Protein AF-A0A139WHW9-F1 (afdb_monomer_lite)

Structure (mmCIF, N/CA/C/O backbone):
data_AF-A0A139WHW9-F1
#
_entry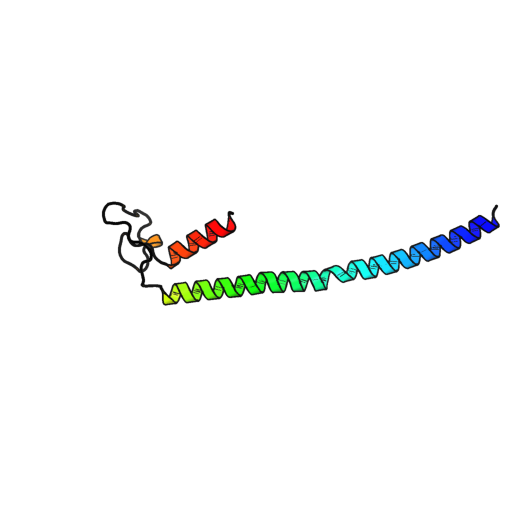.id   AF-A0A139WHW9-F1
#
loop_
_atom_site.group_PDB
_atom_site.id
_atom_site.type_symbol
_atom_site.label_atom_id
_atom_site.label_alt_id
_atom_site.label_comp_id
_atom_site.label_asym_id
_atom_site.label_entity_id
_atom_site.label_seq_id
_atom_site.pdbx_PDB_ins_code
_atom_site.Cartn_x
_atom_site.Cartn_y
_atom_site.Cartn_z
_atom_site.occupancy
_atom_site.B_iso_or_equiv
_atom_site.auth_seq_id
_atom_site.auth_comp_id
_atom_site.auth_asym_id
_atom_site.auth_atom_id
_atom_site.pdbx_PDB_model_num
ATOM 1 N N . MET A 1 1 ? -22.323 7.815 66.224 1.00 55.66 1 MET A N 1
ATOM 2 C CA . MET A 1 1 ? -21.046 7.571 65.511 1.00 55.66 1 MET A CA 1
ATOM 3 C C . MET A 1 1 ? -21.014 6.200 64.826 1.00 55.66 1 MET A C 1
ATOM 5 O O . MET A 1 1 ? -20.719 6.154 63.642 1.00 55.66 1 MET A O 1
ATOM 9 N N . VAL A 1 2 ? -21.364 5.095 65.504 1.00 62.88 2 VAL A N 1
ATOM 10 C CA . VAL A 1 2 ? -21.339 3.737 64.906 1.00 62.88 2 VAL A CA 1
ATOM 11 C C . VAL A 1 2 ? -22.456 3.499 63.870 1.00 62.88 2 VAL A C 1
ATOM 13 O O . VAL A 1 2 ? -22.190 2.937 62.809 1.00 62.88 2 VAL A O 1
ATOM 16 N N . ASP A 1 3 ? -23.678 3.989 64.113 1.00 71.06 3 ASP A N 1
ATOM 17 C CA . ASP A 1 3 ? -24.806 3.821 63.1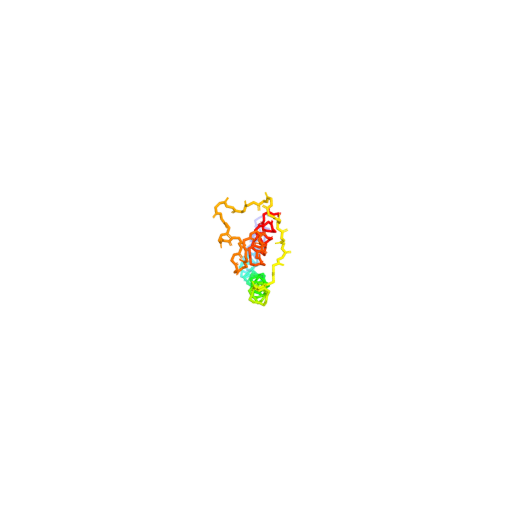73 1.00 71.06 3 ASP A CA 1
ATOM 18 C C . ASP A 1 3 ? -24.622 4.559 61.842 1.00 71.06 3 ASP A C 1
ATOM 20 O O . ASP A 1 3 ? -24.989 4.056 60.778 1.00 71.06 3 ASP A O 1
ATOM 24 N N . GLU A 1 4 ? -23.999 5.738 61.873 1.00 75.12 4 GLU A N 1
ATOM 25 C CA . GLU A 1 4 ? -23.660 6.468 60.651 1.00 75.12 4 GLU A CA 1
ATOM 26 C C . GLU A 1 4 ? -22.608 5.715 59.839 1.00 75.12 4 GLU A C 1
ATOM 28 O O . GLU A 1 4 ? -22.761 5.568 58.628 1.00 75.12 4 GLU A O 1
ATOM 33 N N . PHE A 1 5 ? -21.597 5.138 60.494 1.00 78.81 5 PHE A N 1
ATOM 34 C CA . PHE A 1 5 ? -20.567 4.337 59.831 1.00 78.81 5 PHE A CA 1
ATOM 35 C C . PHE A 1 5 ? -21.151 3.085 59.150 1.00 78.81 5 PHE A C 1
ATOM 37 O O . PHE A 1 5 ? -20.786 2.737 58.022 1.00 78.81 5 PHE A O 1
ATOM 44 N N . ALA A 1 6 ? -22.128 2.432 59.786 1.00 81.56 6 ALA A N 1
ATOM 45 C CA . ALA A 1 6 ? -22.865 1.315 59.193 1.00 81.56 6 ALA A CA 1
ATOM 46 C C . ALA A 1 6 ? -23.681 1.741 57.953 1.00 81.56 6 ALA A C 1
ATOM 48 O O . ALA A 1 6 ? -23.784 0.992 56.976 1.00 81.56 6 ALA A O 1
ATOM 49 N N . LYS A 1 7 ? -24.233 2.959 57.955 1.00 84.88 7 LYS A N 1
ATOM 50 C CA . LYS A 1 7 ? -24.970 3.523 56.815 1.00 84.88 7 LYS A CA 1
ATOM 51 C C . LYS A 1 7 ? -24.034 3.884 55.655 1.00 84.88 7 LYS A C 1
ATOM 53 O O . LYS A 1 7 ? -24.312 3.501 54.517 1.00 84.88 7 LYS A O 1
ATOM 58 N N . TYR A 1 8 ? -22.905 4.533 55.943 1.00 85.81 8 TYR A N 1
ATOM 59 C CA . TYR A 1 8 ? -21.888 4.885 54.945 1.00 85.81 8 TYR A CA 1
ATOM 60 C C . TYR A 1 8 ? -21.231 3.648 54.324 1.00 85.81 8 TYR A C 1
ATOM 62 O O . TYR A 1 8 ? -21.105 3.575 53.105 1.00 85.81 8 TYR A O 1
ATOM 70 N N . SER A 1 9 ? -20.903 2.626 55.118 1.00 88.69 9 SER A N 1
ATOM 71 C CA . SER A 1 9 ? -20.319 1.377 54.603 1.00 88.69 9 SER A CA 1
ATOM 72 C C . SER A 1 9 ? -21.275 0.588 53.698 1.00 88.69 9 SER A C 1
ATOM 74 O O . SER A 1 9 ? -20.851 0.038 52.678 1.00 88.69 9 SER A O 1
ATOM 76 N N . LYS A 1 10 ? -22.582 0.566 54.004 1.00 90.25 10 LYS A N 1
ATOM 77 C CA . LYS A 1 10 ? -23.604 -0.003 53.105 1.00 90.25 10 LYS A CA 1
ATOM 78 C C . LYS A 1 10 ? -23.708 0.773 51.793 1.00 90.25 10 LYS A C 1
ATOM 80 O O . LYS A 1 10 ? -23.834 0.155 50.736 1.00 90.25 10 LYS A O 1
ATOM 85 N N . LEU A 1 11 ? -23.645 2.103 51.855 1.00 90.31 11 LEU A N 1
ATOM 86 C CA . LEU A 1 11 ? -23.677 2.958 50.670 1.00 90.31 11 LEU A CA 1
ATOM 87 C C . LEU A 1 11 ? -22.434 2.734 49.799 1.00 90.31 11 LEU A C 1
ATOM 89 O O . LEU A 1 11 ? -22.559 2.509 48.600 1.00 90.31 11 LEU A O 1
ATOM 93 N N . GLN A 1 12 ? -21.254 2.685 50.414 1.00 90.44 12 GLN A N 1
ATOM 94 C CA . GLN A 1 12 ? -19.991 2.441 49.725 1.00 90.44 12 GLN A CA 1
ATOM 95 C C . GLN A 1 12 ? -19.948 1.056 49.075 1.00 90.44 12 GLN A C 1
ATOM 97 O O . GLN A 1 12 ? -19.481 0.932 47.949 1.00 90.44 12 GLN A O 1
ATOM 102 N N . ARG A 1 13 ? -20.506 0.019 49.717 1.00 93.06 13 ARG A N 1
ATOM 103 C CA . ARG A 1 13 ? -20.669 -1.301 49.083 1.00 93.06 13 ARG A CA 1
ATOM 104 C C . ARG A 1 13 ? -21.551 -1.245 47.840 1.00 93.06 13 ARG A C 1
ATOM 106 O O . ARG A 1 13 ? -21.198 -1.869 46.849 1.00 93.06 13 ARG A O 1
ATOM 113 N N . ARG A 1 14 ? -22.665 -0.506 47.871 1.00 92.81 14 ARG A N 1
ATOM 114 C CA . ARG A 1 14 ? -23.535 -0.346 46.692 1.00 92.81 14 ARG A CA 1
ATOM 115 C C . ARG A 1 14 ? -22.833 0.388 45.556 1.00 92.81 14 ARG A C 1
ATOM 117 O O . ARG A 1 14 ? -22.918 -0.069 44.425 1.00 92.81 14 ARG A O 1
ATOM 124 N N . ILE A 1 15 ? -22.117 1.468 45.866 1.00 91.81 15 ILE A N 1
ATOM 125 C CA . ILE A 1 15 ? -21.322 2.210 44.876 1.00 91.81 15 ILE A CA 1
ATOM 126 C C . ILE A 1 15 ? -20.291 1.279 44.233 1.00 91.81 15 ILE A C 1
ATOM 128 O O . ILE A 1 15 ? -20.218 1.199 43.017 1.00 91.81 15 ILE A O 1
ATOM 132 N N . ASN A 1 16 ? -19.575 0.497 45.040 1.00 93.44 16 ASN A N 1
ATOM 133 C CA . ASN A 1 16 ? -18.532 -0.404 44.554 1.00 93.44 16 ASN A CA 1
ATOM 134 C C . ASN A 1 16 ? -19.085 -1.561 43.693 1.00 93.44 16 ASN A C 1
ATOM 136 O O . ASN A 1 16 ? -18.411 -2.045 42.792 1.00 93.44 16 ASN A O 1
ATOM 140 N N . VAL A 1 17 ? -20.318 -2.015 43.951 1.00 94.94 17 VAL A N 1
ATOM 141 C CA . VAL A 1 17 ? -21.005 -2.992 43.085 1.00 94.94 17 VAL A CA 1
ATOM 142 C C . VAL A 1 17 ? -21.354 -2.363 41.73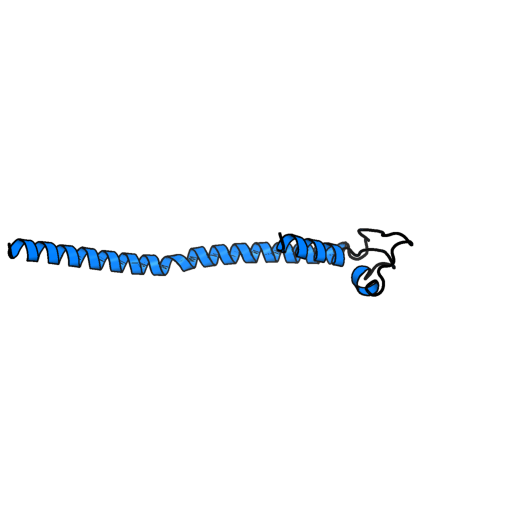5 1.00 94.94 17 VAL A C 1
ATOM 144 O O . VAL A 1 17 ? -21.054 -2.955 40.705 1.00 94.94 17 VAL A O 1
ATOM 147 N N . ILE A 1 18 ? -21.914 -1.150 41.739 1.00 92.00 18 ILE A N 1
ATOM 148 C CA . ILE A 1 18 ? -22.274 -0.424 40.512 1.00 92.00 18 ILE A CA 1
ATOM 149 C C . ILE A 1 18 ? -21.026 -0.089 39.680 1.00 92.00 18 ILE A C 1
ATOM 151 O O . ILE A 1 18 ? -21.046 -0.258 38.464 1.00 92.00 18 ILE A O 1
ATOM 155 N N . ASP A 1 19 ? -19.925 0.326 40.313 1.00 90.50 19 ASP A N 1
ATOM 156 C CA . ASP A 1 19 ? -18.654 0.585 39.622 1.00 90.50 19 ASP A CA 1
ATOM 157 C C . ASP A 1 19 ? -18.089 -0.682 38.972 1.00 90.50 19 ASP A C 1
ATOM 159 O O . ASP A 1 19 ? -17.626 -0.627 37.835 1.00 90.50 19 ASP A O 1
ATOM 163 N N . ARG A 1 20 ? -18.185 -1.840 39.638 1.00 88.69 20 ARG A N 1
ATOM 164 C CA . ARG A 1 20 ? -17.768 -3.127 39.055 1.00 88.69 20 ARG A CA 1
ATOM 165 C C . ARG A 1 20 ? -18.623 -3.533 37.859 1.00 88.69 20 ARG A C 1
ATOM 167 O O . ARG A 1 20 ? -18.080 -4.013 36.867 1.00 88.69 20 ARG A O 1
ATOM 174 N N . GLU A 1 21 ? -19.938 -3.338 37.937 1.00 88.06 21 GLU A N 1
ATOM 175 C CA . GLU A 1 21 ? -20.843 -3.588 36.809 1.00 88.06 21 GLU A CA 1
ATOM 176 C C . GLU A 1 21 ? -20.527 -2.649 35.633 1.00 88.06 21 GLU A C 1
ATOM 178 O O . GLU A 1 21 ? -20.465 -3.084 34.482 1.00 88.06 21 GLU A O 1
ATOM 183 N N . LEU A 1 22 ? -20.242 -1.373 35.910 1.00 83.62 22 LEU A N 1
ATOM 184 C CA . LEU A 1 22 ? -19.818 -0.406 34.899 1.00 83.62 22 LEU A CA 1
ATOM 185 C C . LEU A 1 22 ? -18.457 -0.756 34.290 1.00 83.62 22 LEU A C 1
ATOM 187 O O . LEU A 1 22 ? -18.309 -0.642 33.074 1.00 83.62 22 LEU A O 1
ATOM 191 N N . GLU A 1 23 ? -17.481 -1.198 35.084 1.00 82.38 23 GLU A N 1
ATOM 192 C CA . GLU A 1 23 ? -16.181 -1.664 34.592 1.00 82.38 23 GLU A CA 1
ATOM 193 C C . GLU A 1 23 ? -16.312 -2.901 33.705 1.00 82.38 23 GLU A C 1
ATOM 195 O O . GLU A 1 23 ? -15.691 -2.932 32.644 1.00 82.38 23 GLU A O 1
ATOM 200 N N . GLN A 1 24 ? -17.153 -3.875 34.067 1.00 80.81 24 GLN A N 1
ATOM 201 C CA . GLN A 1 24 ? -17.428 -5.037 33.214 1.00 80.81 24 GLN A CA 1
ATOM 202 C C . GLN A 1 24 ? -18.042 -4.614 31.875 1.00 80.81 24 GLN A C 1
ATOM 204 O O . GLN A 1 24 ? -17.540 -4.976 30.813 1.00 80.81 24 GLN A O 1
ATOM 209 N N . ILE A 1 25 ? -19.062 -3.752 31.907 1.00 74.44 25 ILE A N 1
ATOM 210 C CA . ILE A 1 25 ? -19.709 -3.235 30.693 1.00 74.44 25 ILE A CA 1
ATOM 211 C C . ILE A 1 25 ? -18.731 -2.398 29.849 1.00 74.44 25 ILE A C 1
ATOM 213 O O . ILE A 1 25 ? -18.822 -2.379 28.620 1.00 74.44 25 ILE A O 1
ATOM 217 N N . LYS A 1 26 ? -17.811 -1.664 30.481 1.00 66.88 26 LYS A N 1
ATOM 218 C CA . LYS A 1 26 ? -16.800 -0.846 29.797 1.00 66.88 26 LYS A CA 1
ATOM 219 C C . LYS A 1 26 ? -15.667 -1.706 29.226 1.00 66.88 26 LYS A C 1
ATOM 221 O O . LYS A 1 26 ? -15.162 -1.363 28.160 1.00 66.88 26 LYS A O 1
ATOM 226 N N . GLY A 1 27 ? -15.323 -2.814 29.883 1.00 62.84 27 GLY A N 1
ATOM 227 C CA . GLY A 1 27 ? -14.358 -3.816 29.427 1.00 62.84 27 GLY A CA 1
ATOM 228 C C . GLY A 1 27 ? -14.810 -4.579 28.179 1.00 62.84 27 GLY A C 1
ATOM 229 O O . GLY A 1 27 ? -13.976 -4.878 27.332 1.00 62.84 27 GLY A O 1
ATOM 230 N N . ASP A 1 28 ? -16.119 -4.788 28.007 1.00 59.81 28 ASP A N 1
ATOM 231 C CA . ASP A 1 28 ? -16.695 -5.470 26.832 1.00 59.81 28 ASP A CA 1
ATOM 232 C C . ASP A 1 28 ? -16.941 -4.545 25.621 1.00 59.81 28 ASP A C 1
ATOM 234 O O . ASP A 1 28 ? -17.125 -5.001 24.489 1.00 59.81 28 ASP A O 1
ATOM 238 N N . LYS A 1 29 ? -16.917 -3.221 25.817 1.00 59.53 29 LYS A N 1
ATOM 239 C CA . LYS A 1 29 ? -17.209 -2.224 24.769 1.00 59.53 29 LYS A CA 1
ATOM 240 C C . LYS A 1 29 ? -16.086 -1.863 23.773 1.00 59.53 29 LYS A C 1
ATOM 242 O O . LYS A 1 29 ? -16.447 -1.312 22.728 1.00 59.53 29 LYS A O 1
ATOM 247 N N . PRO A 1 30 ? -14.776 -2.122 23.972 1.00 57.75 30 PRO A N 1
ATOM 248 C CA . PRO A 1 30 ? -13.774 -1.670 23.008 1.00 57.75 30 PRO A CA 1
ATOM 249 C C . PRO A 1 30 ? -13.736 -2.531 21.738 1.00 57.75 30 PRO A C 1
ATOM 251 O O . PRO A 1 30 ? -13.299 -2.052 20.695 1.00 57.75 30 PRO A O 1
ATOM 254 N N . THR A 1 31 ? -14.237 -3.766 21.771 1.00 57.62 31 THR A N 1
ATOM 255 C CA . THR A 1 31 ? -14.042 -4.729 20.678 1.00 57.62 31 THR A CA 1
ATOM 256 C C . THR A 1 31 ? -14.818 -4.356 19.420 1.00 57.62 31 THR A C 1
ATOM 258 O O . THR A 1 31 ? -14.272 -4.417 18.325 1.00 57.62 31 THR A O 1
ATOM 261 N N . ASN A 1 32 ? -16.068 -3.900 19.546 1.00 61.75 32 ASN A N 1
ATOM 262 C CA . ASN A 1 32 ? -16.909 -3.656 18.369 1.00 61.75 32 ASN A CA 1
ATOM 263 C C . ASN A 1 32 ? -16.455 -2.421 17.572 1.00 61.75 32 ASN A C 1
ATOM 265 O O . ASN A 1 32 ? -16.367 -2.465 16.349 1.00 61.75 32 ASN A O 1
ATOM 269 N N . SER A 1 33 ? -16.092 -1.336 18.262 1.00 68.06 33 SER A N 1
ATOM 270 C CA . SER A 1 33 ? -15.547 -0.138 17.608 1.00 68.06 33 SER A CA 1
ATOM 271 C C . SER A 1 33 ? -14.164 -0.405 17.006 1.00 68.06 33 SER A C 1
ATOM 273 O O . SER A 1 33 ? -13.884 0.003 15.879 1.00 68.06 33 SER A O 1
ATOM 275 N N . PHE A 1 34 ? -13.320 -1.162 17.714 1.00 70.94 34 PHE A N 1
ATOM 276 C CA . PHE A 1 34 ? -11.988 -1.529 17.241 1.00 70.94 34 PHE A CA 1
ATOM 277 C C . PHE A 1 34 ? -12.035 -2.435 16.006 1.00 70.94 34 PHE A C 1
ATOM 279 O O . PHE A 1 34 ? -11.312 -2.189 15.044 1.00 70.94 34 PHE A O 1
ATOM 286 N N . VAL A 1 35 ? -12.924 -3.433 15.983 1.00 75.94 35 VAL A N 1
ATOM 287 C CA . VAL A 1 35 ? -13.122 -4.322 14.827 1.00 75.94 35 VAL A CA 1
ATOM 288 C C . VAL A 1 35 ? -13.662 -3.551 13.624 1.00 75.94 35 VAL A C 1
ATOM 290 O O . VAL A 1 35 ? -13.195 -3.775 12.510 1.00 75.94 35 VAL A O 1
ATOM 293 N N . VAL A 1 36 ? -14.584 -2.603 13.823 1.00 80.56 36 VAL A N 1
ATOM 294 C CA . VAL A 1 36 ? -15.094 -1.755 12.733 1.00 80.56 36 VAL A CA 1
ATOM 295 C C . VAL A 1 36 ? -14.005 -0.821 12.198 1.00 80.56 36 VAL A C 1
ATOM 297 O O . VAL A 1 36 ? -13.830 -0.729 10.984 1.00 80.56 36 VAL A O 1
ATOM 300 N N . GLN A 1 37 ? -13.226 -0.172 13.069 1.00 80.81 37 GLN A N 1
ATOM 301 C CA . GLN A 1 37 ? -12.109 0.681 12.64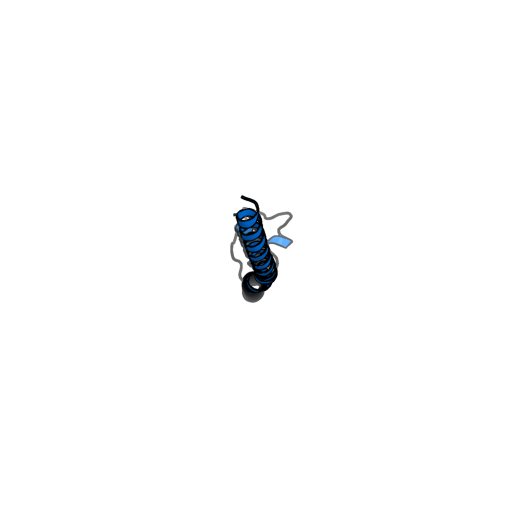7 1.00 80.81 37 GLN A CA 1
ATOM 302 C C . GLN A 1 37 ? -11.017 -0.112 11.923 1.00 80.81 37 GLN A C 1
ATOM 304 O O . GLN A 1 37 ? -10.513 0.336 10.889 1.00 80.81 37 GLN A O 1
ATOM 309 N N . LEU A 1 38 ? -10.676 -1.303 12.419 1.00 82.94 38 LEU A N 1
ATOM 310 C CA . LEU A 1 38 ? -9.751 -2.216 11.753 1.00 82.94 38 LEU A CA 1
ATOM 311 C C . LEU A 1 38 ? -10.292 -2.651 10.395 1.00 82.94 38 LEU A C 1
ATOM 313 O O . LEU A 1 38 ? -9.600 -2.498 9.391 1.00 82.94 38 LEU A O 1
ATOM 317 N N . GLY A 1 39 ? -11.529 -3.143 10.349 1.00 85.38 39 GLY A N 1
ATOM 318 C CA . GLY A 1 39 ? -12.176 -3.598 9.123 1.00 85.38 39 GLY A CA 1
ATOM 319 C C . GLY A 1 39 ? -12.220 -2.503 8.063 1.00 85.38 39 GLY A C 1
ATOM 320 O O . GLY A 1 39 ? -11.851 -2.744 6.917 1.00 85.38 39 GLY A O 1
ATOM 321 N N . PHE A 1 40 ? -12.568 -1.276 8.452 1.00 88.25 40 PHE A N 1
ATOM 322 C CA . PHE A 1 40 ? -12.579 -0.132 7.545 1.00 88.25 40 PHE A CA 1
ATOM 323 C C . PHE A 1 40 ? -11.172 0.233 7.057 1.00 88.25 40 PHE A C 1
ATOM 325 O O . PHE A 1 40 ? -10.947 0.375 5.856 1.00 88.25 40 PHE A O 1
ATOM 332 N N . THR A 1 41 ? -10.197 0.317 7.965 1.00 87.31 41 THR A N 1
ATOM 333 C CA . THR A 1 41 ? -8.812 0.673 7.617 1.00 87.31 41 THR A CA 1
ATOM 334 C C . THR A 1 41 ? -8.191 -0.349 6.667 1.00 87.31 41 THR A C 1
ATOM 336 O O . THR A 1 41 ? -7.563 0.019 5.672 1.00 87.31 41 THR A O 1
ATOM 339 N N . TYR A 1 42 ? -8.363 -1.641 6.948 1.00 89.50 42 TYR A N 1
ATOM 340 C CA . TYR A 1 42 ? -7.855 -2.708 6.090 1.00 89.50 42 TYR A CA 1
ATOM 341 C C . TYR A 1 42 ? -8.650 -2.830 4.790 1.00 89.50 42 TYR A C 1
ATOM 343 O O . TYR A 1 42 ? -8.045 -3.050 3.744 1.00 89.50 42 TYR A O 1
ATOM 351 N N . GLY A 1 43 ? -9.966 -2.615 4.824 1.00 92.06 43 GLY A N 1
ATOM 352 C CA . GLY A 1 43 ? -10.817 -2.613 3.636 1.00 92.06 43 GLY A CA 1
ATOM 353 C C . GLY A 1 43 ? -10.395 -1.541 2.635 1.00 92.06 43 GLY A C 1
ATOM 354 O O . GLY A 1 43 ? -10.130 -1.850 1.475 1.00 92.06 43 GLY A O 1
ATOM 355 N N . VAL A 1 44 ? -10.229 -0.297 3.092 1.00 91.50 44 VAL A N 1
ATOM 356 C CA . VAL A 1 44 ? -9.763 0.810 2.243 1.00 91.50 44 VAL A CA 1
ATOM 357 C C . VAL A 1 44 ? -8.370 0.517 1.677 1.00 91.50 44 VAL A C 1
ATOM 359 O O . VAL A 1 44 ? -8.149 0.678 0.477 1.00 91.50 44 VAL A O 1
ATOM 362 N N . LYS A 1 45 ? -7.440 0.007 2.498 1.00 89.56 45 LYS A N 1
ATOM 363 C CA . LYS A 1 45 ? -6.104 -0.407 2.028 1.00 89.56 45 LYS A CA 1
ATOM 364 C C . LYS A 1 45 ? -6.172 -1.475 0.934 1.00 89.56 45 LYS A C 1
ATOM 366 O O . LYS A 1 45 ? -5.409 -1.398 -0.027 1.00 89.56 45 LYS A O 1
ATOM 371 N N . LEU A 1 46 ? -7.073 -2.447 1.063 1.00 93.31 46 LEU A N 1
ATOM 372 C CA . LEU A 1 46 ? -7.256 -3.522 0.088 1.00 93.31 46 LEU A CA 1
ATOM 373 C C . LEU A 1 46 ? -7.791 -2.971 -1.241 1.00 93.31 46 LEU A C 1
ATOM 375 O O . LEU A 1 46 ? -7.258 -3.303 -2.297 1.00 93.31 46 LEU A O 1
ATOM 379 N N . VAL A 1 47 ? -8.767 -2.060 -1.193 1.00 94.81 47 VAL A N 1
ATOM 380 C CA . VAL A 1 47 ? -9.299 -1.384 -2.389 1.00 94.81 47 VAL A CA 1
ATOM 381 C C . VAL A 1 47 ? -8.200 -0.608 -3.120 1.00 94.81 47 VAL A C 1
ATOM 383 O O . VAL A 1 47 ? -8.051 -0.762 -4.331 1.00 94.81 47 VAL A O 1
ATOM 386 N N . PHE A 1 48 ? -7.381 0.168 -2.403 1.00 90.75 48 PHE A N 1
ATOM 387 C CA . PHE A 1 48 ? -6.255 0.885 -3.013 1.00 90.75 48 PHE A CA 1
ATOM 388 C C . PHE A 1 48 ? -5.201 -0.057 -3.603 1.00 90.75 48 PHE A C 1
ATOM 390 O O . PHE A 1 48 ? -4.681 0.210 -4.686 1.00 90.75 48 PHE A O 1
ATOM 397 N N . ALA A 1 49 ? -4.900 -1.169 -2.927 1.00 90.38 49 ALA A N 1
ATOM 398 C CA . ALA A 1 49 ? -3.973 -2.172 -3.442 1.00 90.38 49 ALA A CA 1
ATOM 399 C C . ALA A 1 49 ? -4.496 -2.818 -4.736 1.00 90.38 49 ALA A C 1
ATOM 401 O O . ALA A 1 49 ? -3.751 -2.927 -5.708 1.00 90.38 49 ALA A O 1
ATOM 402 N N . LEU A 1 50 ? -5.781 -3.183 -4.783 1.00 94.19 50 LEU A N 1
ATOM 403 C CA . LEU A 1 50 ? -6.428 -3.707 -5.989 1.00 94.19 50 LEU A CA 1
ATOM 404 C C . LEU A 1 50 ? -6.391 -2.698 -7.136 1.00 94.19 50 LEU A C 1
ATOM 406 O O . LEU A 1 50 ? -6.040 -3.058 -8.257 1.00 94.19 50 LEU A O 1
ATOM 410 N N . LEU A 1 51 ? -6.705 -1.434 -6.853 1.00 92.94 51 LEU A N 1
ATOM 411 C CA . LEU A 1 51 ? -6.668 -0.368 -7.847 1.00 92.94 51 LEU A CA 1
ATOM 412 C C . LEU A 1 51 ? -5.252 -0.194 -8.416 1.00 92.94 51 LEU A C 1
ATOM 414 O O . LEU A 1 51 ? -5.086 -0.159 -9.632 1.00 92.94 51 LEU A O 1
ATOM 418 N N . LEU A 1 52 ? -4.219 -0.184 -7.569 1.00 90.44 52 LEU A N 1
ATOM 419 C CA . LEU A 1 52 ? -2.822 -0.124 -8.011 1.00 90.44 52 LEU A CA 1
ATOM 420 C C . LEU A 1 52 ? -2.417 -1.316 -8.883 1.00 90.44 52 LEU A C 1
ATOM 422 O O . LEU A 1 52 ? -1.708 -1.127 -9.873 1.00 90.44 52 LEU A O 1
ATOM 426 N N . ILE A 1 53 ? -2.867 -2.527 -8.547 1.00 90.25 53 ILE A N 1
ATOM 427 C CA . ILE A 1 53 ? -2.615 -3.725 -9.359 1.00 90.25 53 ILE A CA 1
ATOM 428 C C . ILE A 1 53 ? -3.287 -3.584 -10.728 1.00 90.25 53 ILE A C 1
ATOM 430 O O . ILE A 1 53 ? -2.638 -3.806 -11.748 1.00 90.25 53 ILE A O 1
ATOM 434 N N . LEU A 1 54 ? -4.554 -3.164 -10.766 1.00 92.50 54 LEU A N 1
ATOM 435 C CA . LEU A 1 54 ? -5.293 -2.963 -12.014 1.00 92.50 54 LEU A CA 1
ATOM 436 C C . LEU A 1 54 ? -4.626 -1.909 -12.903 1.00 92.50 54 LEU A C 1
ATOM 438 O O . LEU A 1 54 ? -4.405 -2.168 -14.085 1.00 92.50 54 LEU A O 1
ATOM 442 N N . LEU A 1 55 ? -4.234 -0.762 -12.337 1.00 89.69 55 LEU A N 1
ATOM 443 C CA . LEU A 1 55 ? -3.497 0.264 -13.078 1.00 89.69 55 LEU A CA 1
ATOM 444 C C . LEU A 1 55 ? -2.146 -0.263 -13.571 1.00 89.69 55 LEU A C 1
ATOM 446 O O . LEU A 1 55 ? -1.776 0.002 -14.710 1.00 89.69 55 LEU A O 1
ATOM 450 N N . SER A 1 56 ? -1.433 -1.040 -12.754 1.00 87.12 56 SER A N 1
ATOM 451 C CA . SER A 1 56 ? -0.140 -1.617 -13.141 1.00 87.12 56 SER A CA 1
ATOM 452 C C . SER A 1 56 ? -0.252 -2.603 -14.299 1.00 87.12 56 SER A C 1
ATOM 454 O O . SER A 1 56 ? 0.653 -2.671 -15.128 1.00 87.12 56 SER A O 1
ATOM 456 N N . LEU A 1 57 ? -1.350 -3.358 -14.376 1.00 87.25 57 LEU A N 1
ATOM 457 C CA . LEU A 1 57 ? -1.616 -4.263 -15.493 1.00 87.25 57 LEU A CA 1
ATOM 458 C C . LEU A 1 57 ? -2.051 -3.503 -16.750 1.00 87.25 57 LEU A C 1
ATOM 460 O O . LEU A 1 57 ? -1.600 -3.840 -17.842 1.00 87.25 57 LEU A O 1
ATOM 464 N N . TYR A 1 58 ? -2.886 -2.473 -16.599 1.00 89.25 58 TYR A N 1
ATOM 465 C CA . TYR A 1 58 ? -3.396 -1.684 -17.720 1.00 89.25 58 TYR A CA 1
ATOM 466 C C . TYR A 1 58 ? -2.307 -0.816 -18.370 1.00 89.25 58 TYR A C 1
ATOM 468 O O . TYR A 1 58 ? -2.127 -0.845 -19.584 1.00 89.25 58 TYR A O 1
ATOM 476 N N . TYR A 1 59 ? -1.520 -0.102 -17.562 1.00 85.88 59 TYR A N 1
ATOM 477 C CA . TYR A 1 59 ? -0.438 0.789 -18.004 1.00 85.88 59 TYR A CA 1
ATOM 478 C C . TYR A 1 59 ? 0.922 0.087 -18.108 1.00 85.88 59 TYR A C 1
ATOM 480 O O . TYR A 1 59 ? 1.978 0.722 -18.095 1.00 85.88 59 TYR A O 1
ATOM 488 N N . ARG A 1 60 ? 0.921 -1.245 -18.218 1.00 80.38 60 ARG A N 1
ATOM 489 C CA . ARG A 1 60 ? 2.139 -2.061 -18.220 1.00 80.38 60 ARG A CA 1
ATOM 490 C C . ARG A 1 60 ? 3.134 -1.669 -19.323 1.00 80.38 60 ARG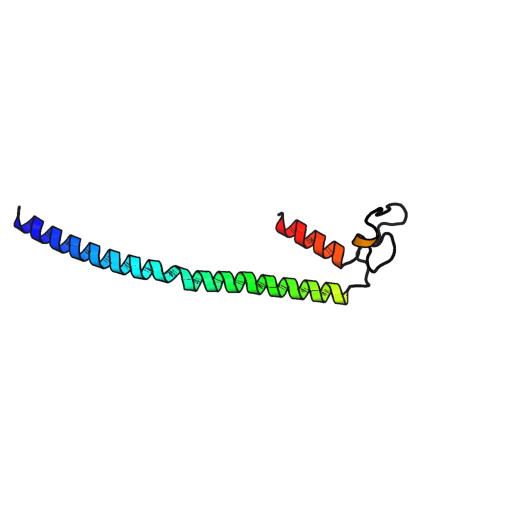 A C 1
ATOM 492 O O . ARG A 1 60 ? 4.336 -1.729 -19.086 1.00 80.38 60 ARG A O 1
ATOM 499 N N . TYR A 1 61 ? 2.640 -1.272 -20.494 1.00 79.06 61 TYR A N 1
ATOM 500 C CA . TYR A 1 61 ? 3.448 -0.951 -21.682 1.00 79.06 61 TYR A CA 1
ATOM 501 C C . TYR A 1 61 ? 3.546 0.549 -21.979 1.00 79.06 61 TYR A C 1
ATOM 503 O O . TYR A 1 61 ? 4.073 0.948 -23.012 1.00 79.06 61 TYR A O 1
ATOM 511 N N . THR A 1 62 ? 2.996 1.393 -21.110 1.00 83.44 62 THR A N 1
ATOM 512 C CA . THR A 1 62 ? 3.093 2.848 -21.248 1.00 83.44 62 THR A CA 1
ATOM 513 C C . THR A 1 62 ? 4.206 3.352 -20.334 1.00 83.44 62 THR A C 1
ATOM 515 O O . THR A 1 62 ? 4.040 3.309 -19.109 1.00 83.44 62 THR A O 1
ATOM 518 N N . PRO A 1 63 ? 5.343 3.803 -20.888 1.00 78.88 63 PRO A N 1
ATOM 519 C CA . PRO A 1 63 ? 6.426 4.339 -20.081 1.00 78.88 63 PRO A CA 1
ATOM 520 C C . PRO A 1 63 ? 6.006 5.668 -19.445 1.00 78.88 63 PRO A C 1
ATOM 522 O O . PRO A 1 63 ? 5.412 6.521 -20.103 1.00 78.88 63 PRO A O 1
ATOM 525 N N . VAL A 1 64 ? 6.320 5.847 -18.160 1.00 82.81 64 VAL A N 1
ATOM 526 C CA . VAL A 1 64 ? 5.949 7.066 -17.415 1.00 82.81 64 VAL A CA 1
ATOM 527 C C . VAL A 1 64 ? 6.967 8.175 -17.647 1.00 82.81 64 VAL A C 1
ATOM 529 O O . VAL A 1 64 ? 6.604 9.335 -17.819 1.00 82.81 64 VAL A O 1
ATOM 532 N N . LEU A 1 65 ? 8.251 7.817 -17.649 1.00 83.19 65 LEU A N 1
ATOM 533 C CA . LEU A 1 65 ? 9.367 8.745 -17.799 1.00 83.19 65 LEU A CA 1
ATOM 534 C C . LEU A 1 65 ? 10.404 8.154 -18.750 1.00 83.19 65 LEU A C 1
ATOM 536 O O . LEU A 1 65 ? 10.721 6.966 -18.675 1.00 83.19 65 LEU A O 1
ATOM 540 N N . TYR A 1 66 ? 10.953 9.013 -19.604 1.00 83.81 66 TYR A N 1
ATOM 541 C CA . TYR A 1 66 ? 12.118 8.731 -20.434 1.00 83.81 66 TYR A CA 1
ATOM 542 C C . TYR A 1 66 ? 13.301 9.533 -19.893 1.00 83.81 66 TYR A C 1
ATOM 544 O O . TYR A 1 66 ? 13.232 10.761 -19.829 1.00 83.81 66 TYR A O 1
ATOM 552 N N . LEU A 1 67 ? 14.369 8.851 -19.473 1.00 78.69 67 LEU A N 1
ATOM 553 C CA . LEU A 1 67 ? 15.536 9.493 -18.851 1.00 78.69 67 LEU A CA 1
ATOM 554 C C . LEU A 1 67 ? 16.581 9.978 -19.870 1.00 78.69 67 LEU A C 1
ATOM 556 O O . LEU A 1 67 ? 17.551 10.636 -19.490 1.00 78.69 67 LEU A O 1
ATOM 560 N N . GLY A 1 68 ? 16.362 9.721 -21.163 1.00 75.56 68 GLY A N 1
ATOM 561 C CA . GLY A 1 68 ? 17.313 10.057 -22.220 1.00 75.56 68 GLY A CA 1
ATOM 562 C C . GLY A 1 68 ? 18.524 9.125 -22.254 1.00 75.56 68 GLY A C 1
ATOM 563 O O . GLY A 1 68 ? 18.844 8.443 -21.285 1.00 75.56 68 GLY A O 1
ATOM 564 N N . ASP A 1 69 ? 19.265 9.156 -23.360 1.00 76.56 69 ASP A N 1
ATOM 565 C CA . ASP A 1 69 ? 20.444 8.294 -23.564 1.00 76.56 69 ASP A CA 1
ATOM 566 C C . ASP A 1 69 ? 21.651 8.663 -22.686 1.00 76.56 69 ASP A C 1
ATOM 568 O O . ASP A 1 69 ? 22.654 7.953 -22.651 1.00 76.56 69 ASP A O 1
ATOM 572 N N . LYS A 1 70 ? 21.576 9.791 -21.968 1.00 70.75 70 LYS A N 1
ATOM 573 C CA . LYS A 1 70 ? 22.665 10.303 -21.122 1.00 70.75 70 LYS A CA 1
ATOM 574 C C . LYS A 1 70 ? 22.683 9.693 -19.721 1.00 70.75 70 LYS A C 1
ATOM 576 O O . LYS A 1 70 ? 23.724 9.730 -19.071 1.00 70.75 70 LYS A O 1
ATOM 581 N N . ILE A 1 71 ? 21.554 9.168 -19.240 1.00 71.19 71 ILE A N 1
ATOM 582 C CA . ILE A 1 71 ? 21.418 8.624 -17.886 1.00 71.19 71 ILE A CA 1
ATOM 583 C C . ILE A 1 71 ? 21.146 7.128 -18.009 1.00 71.19 71 ILE A C 1
ATOM 585 O O . ILE A 1 71 ? 20.031 6.708 -18.293 1.00 71.19 71 ILE A O 1
ATOM 589 N N . SER A 1 72 ? 22.184 6.323 -17.793 1.00 73.94 72 SER A N 1
ATOM 590 C CA . SER A 1 72 ? 22.066 4.865 -17.800 1.00 73.94 72 SER A CA 1
ATOM 591 C C . SER A 1 72 ? 21.614 4.350 -16.434 1.00 73.94 72 SER A C 1
ATOM 593 O O . SER A 1 72 ? 22.240 4.638 -15.417 1.00 73.94 72 SER A O 1
ATOM 595 N N . LEU A 1 73 ? 20.556 3.536 -16.409 1.00 73.81 73 LEU A N 1
ATOM 596 C CA . LEU A 1 73 ? 20.008 2.903 -15.194 1.00 73.81 73 LEU A CA 1
ATOM 597 C C . LEU A 1 73 ? 20.773 1.635 -14.754 1.00 73.81 73 LEU A C 1
ATOM 599 O O . LEU A 1 73 ? 20.278 0.830 -13.961 1.00 73.81 73 LEU A O 1
ATOM 603 N N . THR A 1 74 ? 21.989 1.436 -15.261 1.00 78.12 74 THR A N 1
ATOM 604 C CA . THR A 1 74 ? 22.821 0.263 -14.973 1.00 78.12 74 THR A CA 1
ATOM 605 C C . THR A 1 74 ? 23.305 0.272 -13.518 1.00 78.12 74 THR A C 1
ATOM 607 O O . THR A 1 74 ? 23.759 1.315 -13.050 1.00 78.12 74 THR A O 1
ATOM 610 N N . PRO A 1 75 ? 23.275 -0.865 -12.797 1.00 79.50 75 PRO A N 1
ATOM 611 C CA . PRO A 1 75 ? 22.975 -2.220 -13.278 1.00 79.50 75 PRO A CA 1
ATOM 612 C C . PRO A 1 75 ? 21.489 -2.618 -13.189 1.00 79.50 75 PRO A C 1
ATOM 614 O O . PRO A 1 75 ? 21.105 -3.665 -13.705 1.00 79.50 75 PRO A O 1
ATOM 617 N N . PHE A 1 76 ? 20.640 -1.809 -12.552 1.00 82.56 76 PHE A N 1
ATOM 618 C CA . PHE A 1 76 ? 19.242 -2.153 -12.255 1.00 82.56 76 PHE A CA 1
ATOM 619 C C . PHE A 1 76 ? 18.261 -1.873 -13.402 1.00 82.56 76 PHE A C 1
ATOM 621 O O . PHE A 1 76 ? 17.049 -1.955 -13.197 1.00 82.56 76 PHE A O 1
ATOM 628 N N . THR A 1 77 ? 18.761 -1.599 -14.610 1.00 82.00 77 THR A N 1
ATOM 629 C CA . THR A 1 77 ? 17.967 -1.326 -15.816 1.00 82.00 77 THR A CA 1
ATOM 630 C C . THR A 1 77 ? 16.844 -2.342 -15.985 1.00 82.00 77 THR A C 1
ATOM 632 O O . THR A 1 77 ? 15.695 -1.955 -16.149 1.00 82.00 77 THR A O 1
ATOM 635 N N . ASN A 1 78 ? 17.136 -3.635 -15.826 1.00 80.38 78 ASN A N 1
ATOM 636 C CA . ASN A 1 78 ? 16.138 -4.692 -15.990 1.00 80.38 78 ASN A CA 1
ATOM 637 C C . ASN A 1 78 ? 14.997 -4.624 -14.966 1.00 80.38 78 ASN A C 1
ATOM 639 O O . ASN A 1 78 ? 13.882 -5.001 -15.290 1.00 80.38 78 ASN A O 1
ATOM 643 N N . PHE A 1 79 ? 15.236 -4.151 -13.741 1.00 83.06 79 PHE A N 1
ATOM 644 C CA . PHE A 1 79 ? 14.186 -4.060 -12.721 1.00 83.06 79 PHE A CA 1
ATOM 645 C C . PHE A 1 79 ? 13.349 -2.785 -12.868 1.00 83.06 79 PHE A C 1
ATOM 647 O O . PHE A 1 79 ? 12.135 -2.806 -12.680 1.00 83.06 79 PHE A O 1
ATOM 654 N N . ILE A 1 80 ? 14.001 -1.677 -13.225 1.00 83.69 80 ILE A N 1
ATOM 655 C CA . ILE A 1 80 ? 13.372 -0.355 -13.341 1.00 83.69 80 ILE A CA 1
ATOM 656 C C . ILE A 1 80 ? 12.591 -0.229 -14.656 1.00 83.69 80 ILE A C 1
ATOM 658 O O . ILE A 1 80 ? 11.508 0.362 -14.684 1.00 83.69 80 ILE A O 1
ATOM 662 N N . CYS A 1 81 ? 13.135 -0.803 -15.731 1.00 83.50 81 CYS A N 1
ATOM 663 C CA . CYS A 1 81 ? 12.597 -0.663 -17.079 1.00 83.50 81 CYS A CA 1
ATOM 664 C C . CYS A 1 81 ? 11.603 -1.766 -17.441 1.00 83.50 81 CYS A C 1
ATOM 666 O O . CYS A 1 81 ? 10.806 -1.547 -18.337 1.00 83.50 81 CYS A O 1
ATOM 668 N N . TYR A 1 82 ? 11.579 -2.930 -16.773 1.00 80.12 82 TYR A N 1
ATOM 669 C CA . TYR A 1 82 ? 10.682 -4.027 -17.170 1.00 80.12 82 TYR A CA 1
ATOM 670 C C . TYR A 1 82 ? 9.210 -3.592 -17.144 1.00 80.12 82 TYR A C 1
ATOM 672 O O . TYR A 1 82 ? 8.750 -3.117 -16.100 1.00 80.12 82 TYR A O 1
ATOM 680 N N . PRO A 1 83 ? 8.436 -3.741 -18.237 1.00 78.75 83 PRO A N 1
ATOM 681 C CA . PRO A 1 83 ? 8.720 -4.471 -19.485 1.00 78.75 83 PRO A CA 1
ATOM 682 C C . PRO A 1 83 ? 9.116 -3.595 -20.695 1.00 78.75 83 PRO A C 1
ATOM 684 O O . PRO A 1 83 ? 9.095 -4.084 -21.819 1.00 78.75 83 PRO A O 1
ATOM 687 N N . ASN A 1 84 ? 9.393 -2.313 -20.485 1.00 80.50 84 ASN A N 1
ATOM 688 C CA . ASN A 1 84 ? 9.770 -1.336 -21.504 1.00 80.50 84 ASN A CA 1
ATOM 689 C C . ASN A 1 84 ? 11.275 -1.389 -21.835 1.00 80.50 84 ASN A C 1
ATOM 691 O O . ASN A 1 84 ? 12.055 -2.089 -21.182 1.00 80.50 84 ASN A O 1
ATOM 695 N N . ASP A 1 85 ? 11.670 -0.624 -22.854 1.00 81.06 85 ASP A N 1
ATOM 696 C CA . ASP A 1 85 ? 13.053 -0.519 -23.321 1.00 81.06 85 ASP A CA 1
ATOM 697 C C . ASP A 1 85 ? 13.994 0.144 -22.296 1.00 81.06 85 ASP A C 1
ATOM 699 O O . ASP A 1 85 ? 13.580 0.702 -21.275 1.00 81.06 85 ASP A O 1
ATOM 703 N N . ALA A 1 86 ? 15.299 0.090 -22.573 1.00 75.69 86 ALA A N 1
ATOM 704 C CA . ALA A 1 86 ? 16.316 0.705 -21.727 1.00 75.69 86 ALA A CA 1
ATOM 705 C C . ALA A 1 86 ? 16.089 2.222 -21.554 1.00 75.69 86 ALA A C 1
ATOM 707 O O . ALA A 1 86 ? 15.678 2.913 -22.482 1.00 75.69 86 ALA A O 1
ATOM 708 N N . ASN A 1 87 ? 16.399 2.737 -20.359 1.00 79.31 87 ASN A N 1
ATOM 709 C CA . ASN A 1 87 ? 16.252 4.150 -19.961 1.00 79.31 87 ASN A CA 1
ATOM 710 C C . ASN A 1 87 ? 14.800 4.659 -19.839 1.00 79.31 87 ASN A C 1
ATOM 712 O O . ASN A 1 87 ? 14.582 5.857 -19.622 1.00 79.31 87 ASN A O 1
ATOM 716 N N . TYR A 1 88 ? 13.810 3.764 -19.897 1.00 84.44 88 TYR A N 1
ATOM 717 C CA . TYR A 1 88 ? 12.425 4.065 -19.542 1.00 84.44 88 TYR A CA 1
ATOM 718 C C . TYR A 1 88 ? 12.110 3.634 -18.112 1.00 84.44 88 TYR A C 1
ATOM 720 O O . TYR A 1 88 ? 12.550 2.589 -17.643 1.00 84.44 88 TYR A O 1
ATOM 728 N N . VAL A 1 89 ? 11.297 4.419 -17.408 1.00 86.38 89 VAL A N 1
ATOM 729 C CA . VAL A 1 89 ? 10.763 4.022 -16.101 1.00 86.38 89 VAL A CA 1
ATOM 730 C C . VAL A 1 89 ? 9.387 3.410 -16.293 1.00 86.38 89 VAL A C 1
ATOM 732 O O . VAL A 1 89 ? 8.454 4.068 -16.770 1.00 86.38 89 VAL A O 1
ATOM 735 N N . SER A 1 90 ? 9.250 2.155 -15.877 1.00 87.06 90 SER A N 1
ATOM 736 C CA . SER A 1 90 ? 7.966 1.470 -15.886 1.00 87.06 90 SER A CA 1
ATOM 737 C C . SER A 1 90 ? 6.997 2.042 -14.870 1.00 87.06 90 SER A C 1
ATOM 739 O O . SER A 1 90 ? 7.370 2.393 -13.748 1.00 87.06 90 SER A O 1
ATOM 741 N N . PHE A 1 91 ? 5.716 2.021 -15.235 1.00 86.94 91 PHE A N 1
ATOM 742 C CA . PHE A 1 91 ? 4.628 2.415 -14.348 1.00 86.94 91 PHE A CA 1
ATOM 743 C C . PHE A 1 91 ? 4.652 1.648 -13.018 1.00 86.94 91 PHE A C 1
ATOM 745 O O . PHE A 1 91 ? 4.513 2.251 -11.958 1.00 86.94 91 PHE A O 1
ATOM 752 N N . TYR A 1 92 ? 4.909 0.337 -13.064 1.00 85.81 92 TYR A N 1
ATOM 753 C CA . TYR A 1 92 ? 5.018 -0.503 -11.868 1.00 85.81 92 TYR A CA 1
ATOM 754 C C . TYR A 1 92 ? 6.104 -0.013 -10.898 1.00 85.81 92 TYR A C 1
ATOM 756 O O . TYR A 1 92 ? 5.853 0.132 -9.702 1.00 85.81 92 TYR A O 1
ATOM 764 N N . PHE A 1 93 ? 7.303 0.278 -11.412 1.00 87.44 93 PHE A N 1
ATOM 765 C CA . PHE A 1 93 ? 8.416 0.743 -10.588 1.00 87.44 93 PHE A CA 1
ATOM 766 C C . PHE A 1 93 ? 8.122 2.120 -9.982 1.00 87.44 93 PHE A C 1
ATOM 768 O O . PHE A 1 93 ? 8.295 2.323 -8.781 1.00 87.44 93 PHE A O 1
ATOM 775 N N . TRP A 1 94 ? 7.597 3.042 -10.791 1.00 89.50 94 TRP A N 1
ATOM 776 C CA . TRP A 1 94 ? 7.197 4.369 -10.329 1.00 89.50 94 TRP A CA 1
ATOM 777 C C . TRP A 1 94 ? 6.134 4.302 -9.222 1.00 89.50 94 TRP A C 1
ATOM 779 O O . TRP A 1 94 ? 6.300 4.914 -8.165 1.00 89.50 94 TRP A O 1
ATOM 789 N N . ALA A 1 95 ? 5.089 3.495 -9.415 1.00 89.00 95 ALA A N 1
ATOM 790 C CA . ALA A 1 95 ? 4.029 3.313 -8.430 1.00 89.00 95 ALA A CA 1
ATOM 791 C C . ALA A 1 95 ? 4.569 2.747 -7.104 1.00 89.00 95 ALA A C 1
ATOM 793 O O . ALA A 1 95 ? 4.200 3.226 -6.030 1.00 89.00 95 ALA A O 1
ATOM 794 N N . MET A 1 96 ? 5.491 1.780 -7.165 1.00 88.19 96 MET A N 1
ATOM 795 C CA . MET A 1 96 ? 6.161 1.230 -5.981 1.00 88.19 96 MET A CA 1
ATOM 796 C C . MET A 1 96 ? 6.968 2.291 -5.222 1.00 88.19 96 MET A C 1
ATOM 798 O O . MET A 1 96 ? 6.883 2.361 -3.991 1.00 88.19 96 MET A O 1
ATOM 802 N N . CYS A 1 97 ? 7.706 3.152 -5.928 1.00 89.81 97 CYS A N 1
ATOM 803 C CA . CYS A 1 97 ? 8.418 4.273 -5.313 1.00 89.81 97 CYS A CA 1
ATOM 804 C C . CYS A 1 97 ? 7.451 5.236 -4.616 1.00 89.81 97 CYS A C 1
ATOM 806 O O . CYS A 1 97 ? 7.656 5.558 -3.446 1.00 89.81 97 CYS A O 1
ATOM 808 N N . CYS A 1 98 ? 6.366 5.638 -5.284 1.00 89.94 98 CYS A N 1
ATOM 809 C CA . CYS A 1 98 ? 5.361 6.530 -4.706 1.00 89.94 98 CYS A CA 1
ATOM 810 C C . CYS A 1 98 ? 4.724 5.945 -3.442 1.00 89.94 98 CYS A C 1
ATOM 812 O O . CYS A 1 98 ? 4.620 6.647 -2.439 1.00 89.94 98 CYS A O 1
ATOM 814 N N . VAL A 1 99 ? 4.354 4.659 -3.448 1.00 89.75 99 VAL A N 1
ATOM 815 C CA . VAL A 1 99 ? 3.802 3.987 -2.258 1.00 89.75 99 VAL A CA 1
ATOM 816 C C . VAL A 1 99 ? 4.815 3.951 -1.116 1.00 89.75 99 VAL A C 1
ATOM 818 O O . VAL A 1 99 ? 4.442 4.149 0.038 1.00 89.75 99 VAL A O 1
ATOM 821 N N . THR A 1 100 ? 6.087 3.701 -1.418 1.00 89.62 100 THR A N 1
ATOM 822 C CA . THR A 1 100 ? 7.143 3.636 -0.398 1.00 89.62 100 THR A CA 1
ATOM 823 C C . THR A 1 100 ? 7.373 5.005 0.242 1.00 89.62 100 THR A C 1
ATOM 825 O O . THR A 1 100 ? 7.422 5.098 1.465 1.00 89.62 100 THR A O 1
ATOM 828 N N . VAL A 1 101 ? 7.433 6.072 -0.561 1.00 91.88 101 VAL A N 1
ATOM 829 C CA . VAL A 1 101 ? 7.588 7.451 -0.067 1.00 91.88 101 VAL A CA 1
ATOM 830 C C . VAL A 1 101 ? 6.355 7.901 0.718 1.00 91.88 101 VAL A C 1
ATOM 832 O O . VAL A 1 101 ? 6.495 8.434 1.811 1.00 91.88 101 VAL A O 1
ATOM 835 N N . ALA A 1 102 ? 5.149 7.626 0.218 1.00 88.00 102 ALA A N 1
ATOM 836 C CA . ALA A 1 102 ? 3.903 7.986 0.896 1.00 88.00 102 ALA A CA 1
ATOM 837 C C . ALA A 1 102 ? 3.693 7.262 2.238 1.00 88.00 102 ALA A C 1
ATOM 839 O O . ALA A 1 102 ? 2.897 7.718 3.046 1.00 88.00 102 ALA A O 1
ATOM 840 N N . ARG A 1 103 ? 4.363 6.125 2.471 1.00 85.56 103 ARG A N 1
ATOM 841 C CA . ARG A 1 103 ? 4.378 5.441 3.778 1.00 85.56 103 ARG A CA 1
ATOM 842 C C . ARG A 1 103 ? 5.461 5.957 4.721 1.00 85.56 103 ARG A C 1
ATOM 844 O O . ARG A 1 103 ? 5.410 5.642 5.905 1.00 85.56 103 ARG A O 1
ATOM 851 N N . LEU A 1 104 ? 6.477 6.621 4.176 1.00 89.50 104 LEU A N 1
ATOM 852 C CA . LEU A 1 104 ? 7.618 7.134 4.927 1.00 89.50 104 LEU A CA 1
ATOM 853 C C . LEU A 1 104 ? 7.351 8.538 5.488 1.00 89.50 104 LEU A C 1
ATOM 855 O O . LEU A 1 104 ? 7.909 8.875 6.528 1.00 89.50 104 LEU A O 1
ATOM 859 N N . ILE A 1 105 ? 6.525 9.328 4.795 1.00 81.94 105 ILE A N 1
ATOM 860 C CA . ILE A 1 105 ? 5.975 10.613 5.262 1.00 81.94 105 ILE A CA 1
ATOM 861 C C . ILE A 1 105 ? 4.832 10.347 6.245 1.00 81.94 105 ILE A C 1
ATOM 863 O O . ILE A 1 105 ? 4.792 11.040 7.284 1.00 81.94 105 ILE A O 1
#

Secondary structure (DSSP, 8-state):
-HHHHHHHHHHHHHHHHHHHHHHHHHHHSHHHHHHHHHHHHHHHHHHHHHHHHHHHHHTTTS-SEE--TTS--TTTHHHHHTTSPTTEEPHHHHHHHHHHHHHH-

Organism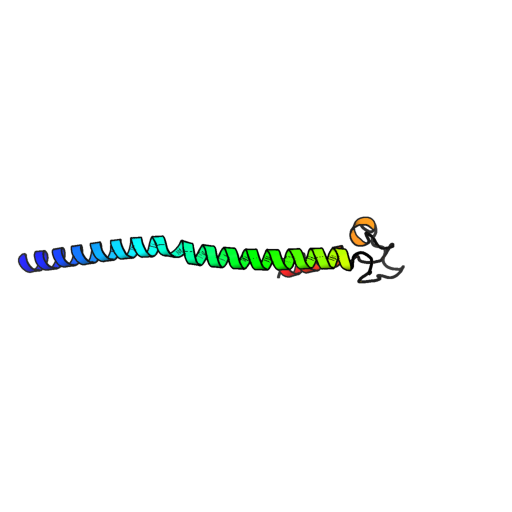: Tribolium castaneum (NCBI:txid7070)

Foldseek 3Di:
DVVVVVVVVVVVVVVVVVVVVVVVVVVPPPPVVVVVVVCVVVVVVVVVVVVLVVCCVVQQEPFPDAQDPVDFPPPCQCVQQPPHDTRTGGPNNVVVVVVVVVVVD

Radius of gyration: 30.57 Å; chains: 1; bounding box: 48×16×89 Å

pLDDT: mean 82.67, std 9.14, range [55.66, 94.94]

InterPro domains:
  IPR028945 Get1 family [PF04420] (1-98)

Sequence (105 aa):
MVDEFAKYSKLQRRINVIDRELEQIKGDKPTNSFVVQLGFTYGVKLVFALLLILLSLYYRYTPVLYLGDKISLTPFTNFICYPNDANYVSFYFWAMCCVTVARLI